Protein AF-A0A838S161-F1 (afdb_monomer)

pLDDT: mean 90.37, std 10.33, range [55.94, 98.12]

Mean predicted aligned error: 4.03 Å

Foldseek 3Di:
DVVQQVVLVVVLVVLLVQLCVLQVHDPVNLQPPALLPLSLLLSLLLSVVRGDDALQNSCVSRVNVHSVSNVVSNVVCVVHPSDDDGRPSNVVSSVVSVVPD

Nearest PDB structures (foldseek):
  1j1v-assembly1_A  TM=6.778E-01  e=1.532E-01  Escherichia coli
  8btg-assembly1_A  TM=6.742E-01  e=5.473E-01  Bacillus subtilis
  4ywt-assembly3_C  TM=1.849E-01  e=8.186E+00  Homo sapiens

Secondary structure (DSSP, 8-state):
-HHHHHHHHHHHHHHHHHHHHHHT--HHHHHHS-TT-HHHHHHHHHHHHHS---HHHHHHHTT-S-HHHHHHHHHHHHHS---S---HHHHHHHHHHHH--

Sequence (101 aa):
VAVRRAHGLEQAAQWLREGLAAAGLDEKELATTAGSDPRKIALARLLWQRTTVSQVWLAERLWMRSAANVSQQLRRVGARRIEGPMPIRLASFVERALASD

Solvent-accessible surface area (backbone atoms only — not comparable to full-atom values): 5648 Å² total; per-residue (Å²): 124,64,65,66,48,53,53,21,45,52,53,38,54,52,50,49,55,54,46,30,60,34,53,74,39,55,74,66,53,37,66,71,41,62,53,80,36,47,60,54,47,53,52,49,48,51,41,56,74,76,35,68,60,51,50,55,54,45,12,66,77,51,41,24,88,32,35,68,50,44,51,52,53,51,52,52,45,71,77,36,77,81,69,75,92,66,51,67,56,28,54,54,46,53,54,52,59,72,70,60,130

Structure (mmCIF, N/CA/C/O backbone):
data_AF-A0A838S161-F1
#
_entry.id   AF-A0A838S161-F1
#
loop_
_atom_site.group_PDB
_atom_site.id
_atom_site.type_symbol
_atom_site.label_atom_id
_atom_site.label_alt_id
_atom_site.label_comp_id
_atom_site.label_asym_id
_atom_site.label_entity_id
_atom_site.label_seq_id
_atom_site.pdbx_PDB_ins_code
_atom_site.Cartn_x
_atom_site.Cartn_y
_atom_site.Cartn_z
_atom_site.occupancy
_atom_site.B_iso_or_equiv
_a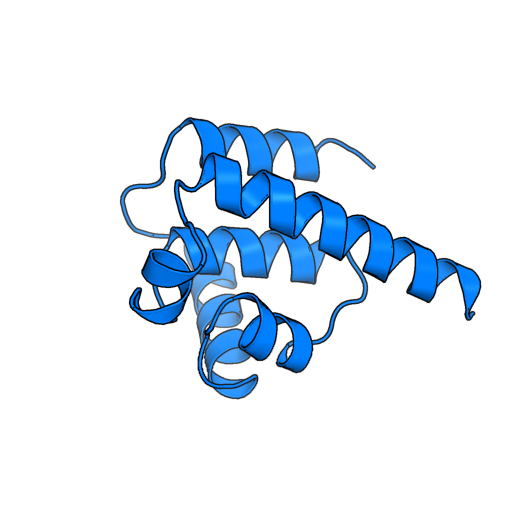tom_site.auth_seq_id
_atom_site.auth_comp_id
_atom_site.auth_asym_id
_atom_site.auth_atom_id
_atom_site.pdbx_PDB_model_num
ATOM 1 N N . VAL A 1 1 ? 22.366 -6.736 -7.925 1.00 61.31 1 VAL A N 1
ATOM 2 C CA . VAL A 1 1 ? 21.142 -6.311 -8.654 1.00 61.31 1 VAL A CA 1
ATOM 3 C C . VAL A 1 1 ? 19.915 -7.175 -8.310 1.00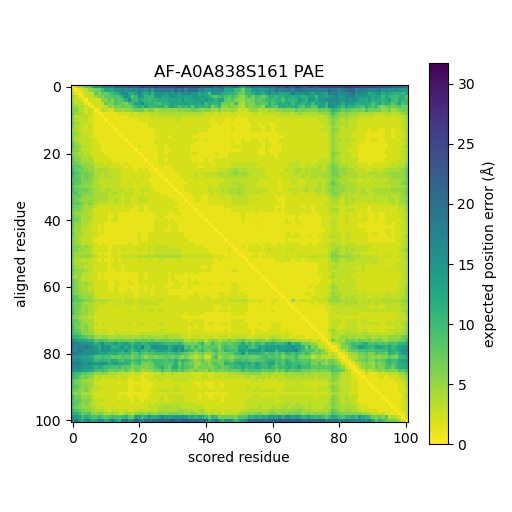 61.31 1 VAL A C 1
ATOM 5 O O . VAL A 1 1 ? 18.846 -6.605 -8.157 1.00 61.31 1 VAL A O 1
ATOM 8 N N . ALA A 1 2 ? 20.040 -8.491 -8.061 1.00 65.88 2 ALA A N 1
ATOM 9 C CA . ALA A 1 2 ? 18.919 -9.343 -7.607 1.00 65.88 2 ALA A CA 1
ATOM 10 C C . ALA A 1 2 ? 18.608 -9.264 -6.091 1.00 65.88 2 ALA A C 1
ATOM 12 O O . ALA A 1 2 ? 17.452 -9.109 -5.713 1.00 65.88 2 ALA A O 1
ATOM 13 N N . VAL A 1 3 ? 19.635 -9.278 -5.227 1.00 63.75 3 VAL A N 1
ATOM 14 C CA . VAL A 1 3 ? 19.480 -9.288 -3.751 1.00 63.75 3 VAL A CA 1
ATOM 15 C C . VAL A 1 3 ? 18.707 -8.071 -3.222 1.00 63.75 3 VAL A C 1
ATOM 17 O O . VAL A 1 3 ? 17.782 -8.225 -2.434 1.00 63.75 3 VAL A O 1
ATOM 20 N N . ARG A 1 4 ? 19.006 -6.860 -3.719 1.00 66.88 4 ARG A N 1
ATOM 21 C CA . ARG A 1 4 ? 18.280 -5.632 -3.330 1.00 66.88 4 ARG A CA 1
ATOM 22 C C . ARG A 1 4 ? 16.795 -5.674 -3.704 1.00 66.88 4 ARG A C 1
ATOM 24 O O . ARG A 1 4 ? 15.966 -5.131 -2.985 1.00 66.88 4 ARG A O 1
ATOM 31 N N . ARG A 1 5 ? 16.457 -6.316 -4.828 1.00 66.56 5 ARG A N 1
ATOM 32 C CA . ARG A 1 5 ? 15.069 -6.452 -5.285 1.00 66.56 5 ARG A CA 1
ATOM 33 C C . ARG A 1 5 ? 14.306 -7.471 -4.439 1.00 66.56 5 ARG A C 1
ATOM 35 O O . ARG A 1 5 ? 13.181 -7.187 -4.055 1.00 66.56 5 ARG A O 1
ATOM 42 N N . ALA A 1 6 ? 14.928 -8.607 -4.115 1.00 69.50 6 ALA A N 1
ATOM 43 C CA . ALA A 1 6 ? 14.351 -9.607 -3.213 1.00 69.50 6 ALA A CA 1
ATOM 44 C C . ALA A 1 6 ? 14.078 -9.012 -1.823 1.00 69.50 6 ALA A C 1
ATOM 46 O O . ALA A 1 6 ? 12.942 -9.051 -1.360 1.00 69.50 6 ALA A O 1
ATOM 47 N N . HIS A 1 7 ? 15.070 -8.330 -1.243 1.00 72.94 7 HIS A N 1
ATOM 48 C CA . HIS A 1 7 ? 14.920 -7.649 0.042 1.00 72.94 7 HIS A CA 1
ATOM 49 C C . HIS A 1 7 ? 13.804 -6.588 0.018 1.00 72.94 7 HIS A C 1
ATOM 51 O O . HIS A 1 7 ? 12.981 -6.516 0.926 1.00 72.94 7 HIS A O 1
ATOM 57 N N . GLY A 1 8 ? 13.699 -5.816 -1.071 1.00 85.94 8 GLY A N 1
ATOM 58 C CA . GLY A 1 8 ? 12.612 -4.850 -1.239 1.00 85.94 8 GLY A CA 1
ATOM 59 C C . GLY A 1 8 ? 11.221 -5.491 -1.346 1.00 85.94 8 GLY A C 1
ATOM 60 O O . GLY A 1 8 ? 10.251 -4.900 -0.882 1.00 85.94 8 GLY A O 1
ATOM 61 N N . LEU A 1 9 ? 11.101 -6.685 -1.936 1.00 90.75 9 LEU A N 1
ATOM 62 C CA . LEU A 1 9 ? 9.831 -7.417 -2.007 1.00 90.75 9 LEU A CA 1
ATOM 63 C C . LEU A 1 9 ? 9.448 -8.041 -0.659 1.00 90.75 9 LEU A C 1
ATOM 65 O O . LEU A 1 9 ? 8.274 -8.008 -0.297 1.00 90.75 9 LEU A O 1
ATOM 69 N N . GLU A 1 10 ? 10.417 -8.571 0.089 1.00 93.38 10 GLU A N 1
ATOM 70 C CA . GLU A 1 10 ? 10.204 -9.099 1.443 1.00 93.38 10 GLU A CA 1
ATOM 71 C C . GLU A 1 10 ? 9.728 -7.997 2.392 1.00 93.38 10 GLU A C 1
ATOM 73 O O . GLU A 1 10 ? 8.686 -8.144 3.037 1.00 93.38 10 GLU A O 1
ATOM 78 N N . GLN A 1 11 ? 10.415 -6.850 2.389 1.00 94.50 11 GLN A N 1
ATOM 79 C CA . GLN A 1 11 ? 10.011 -5.681 3.167 1.00 94.50 11 GLN A CA 1
ATOM 80 C C . GLN A 1 11 ? 8.603 -5.211 2.782 1.00 94.50 11 GLN A C 1
ATOM 82 O O . GLN A 1 11 ? 7.785 -4.908 3.655 1.00 94.50 11 GLN A O 1
ATOM 87 N N . ALA A 1 12 ? 8.290 -5.187 1.482 1.00 96.38 12 ALA A N 1
ATOM 88 C CA . ALA A 1 12 ? 6.966 -4.807 1.007 1.00 96.38 12 ALA A CA 1
ATOM 89 C C . ALA A 1 12 ? 5.873 -5.772 1.479 1.00 96.38 12 ALA A C 1
ATOM 91 O O . ALA A 1 12 ? 4.798 -5.331 1.878 1.00 96.38 12 ALA A O 1
ATOM 92 N N . ALA A 1 13 ? 6.137 -7.080 1.457 1.00 96.56 13 ALA A N 1
ATOM 93 C CA . ALA A 1 13 ? 5.198 -8.085 1.940 1.00 96.56 13 ALA A CA 1
ATOM 94 C C . ALA A 1 13 ? 4.974 -7.965 3.456 1.00 96.56 13 ALA A C 1
ATOM 96 O O . ALA A 1 13 ? 3.831 -8.036 3.916 1.00 96.56 13 ALA A O 1
ATOM 97 N N . GLN A 1 14 ? 6.040 -7.727 4.227 1.00 96.75 14 GLN A N 1
ATOM 98 C CA . GLN A 1 14 ? 5.945 -7.504 5.667 1.00 96.75 14 GLN A CA 1
ATOM 99 C C . GLN A 1 14 ? 5.114 -6.258 5.991 1.00 96.75 14 GLN A C 1
ATOM 101 O O . GLN A 1 14 ? 4.137 -6.347 6.738 1.00 96.75 14 GLN A O 1
ATOM 106 N N . TRP A 1 15 ? 5.460 -5.113 5.401 1.00 97.50 15 TRP A N 1
ATOM 107 C CA . TRP A 1 15 ? 4.740 -3.864 5.638 1.00 97.50 15 TRP A CA 1
ATOM 108 C C . TRP A 1 15 ? 3.306 -3.899 5.129 1.00 97.50 15 TRP A C 1
ATOM 110 O O . TRP A 1 15 ? 2.432 -3.308 5.757 1.00 97.50 15 TRP A O 1
ATOM 120 N N . LEU A 1 16 ? 3.028 -4.611 4.035 1.00 97.69 16 LEU A N 1
ATOM 121 C CA . LEU A 1 16 ? 1.656 -4.813 3.584 1.00 97.69 16 LEU A CA 1
ATOM 122 C C . LEU A 1 16 ? 0.837 -5.546 4.653 1.00 97.69 16 LEU A C 1
ATOM 124 O O . LEU A 1 16 ? -0.246 -5.086 5.001 1.00 97.69 16 LEU A O 1
ATOM 128 N N . ARG A 1 17 ? 1.352 -6.651 5.204 1.00 97.75 17 ARG A N 1
ATOM 129 C CA . ARG A 1 17 ? 0.652 -7.432 6.236 1.00 97.75 17 ARG A CA 1
ATOM 130 C C . ARG A 1 17 ? 0.387 -6.605 7.496 1.00 97.75 17 ARG A C 1
ATOM 132 O O . ARG A 1 17 ? -0.738 -6.575 7.987 1.00 97.75 17 ARG A O 1
ATOM 139 N N . GLU A 1 18 ? 1.408 -5.929 8.014 1.00 97.44 18 GLU A N 1
ATOM 140 C CA . GLU A 1 18 ? 1.286 -5.087 9.212 1.00 97.44 18 GLU A CA 1
ATOM 141 C C . GLU A 1 18 ? 0.368 -3.883 8.975 1.00 97.44 18 GLU A C 1
ATOM 143 O O . GLU A 1 18 ? -0.465 -3.548 9.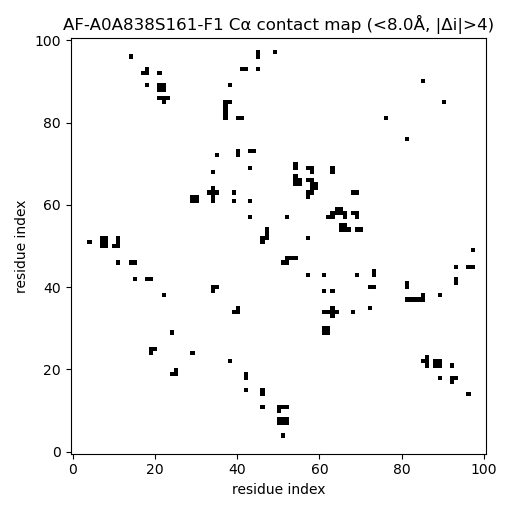818 1.00 97.44 18 GLU A O 1
ATOM 148 N N . GLY A 1 19 ? 0.474 -3.272 7.798 1.00 97.00 19 GLY A N 1
ATOM 149 C CA . GLY A 1 19 ? -0.335 -2.137 7.395 1.00 97.00 19 GLY A CA 1
ATOM 150 C C . GLY A 1 19 ? -1.812 -2.478 7.210 1.00 97.00 19 GLY A C 1
ATOM 151 O O . GLY A 1 19 ? -2.662 -1.711 7.655 1.00 97.00 19 GLY A O 1
ATOM 152 N N . LEU A 1 20 ? -2.139 -3.635 6.625 1.00 97.44 20 LEU A N 1
ATOM 153 C CA . LEU A 1 20 ? -3.521 -4.121 6.519 1.00 97.44 20 LEU A CA 1
ATOM 154 C C . LEU A 1 20 ? -4.133 -4.380 7.901 1.00 97.44 20 LEU A C 1
ATOM 156 O O . LEU A 1 20 ? -5.249 -3.937 8.172 1.00 97.44 20 LEU A O 1
ATOM 160 N N . ALA A 1 21 ? -3.371 -4.992 8.812 1.00 97.31 21 ALA A N 1
ATOM 161 C CA . ALA A 1 21 ? -3.807 -5.177 10.194 1.00 97.31 21 ALA A CA 1
ATOM 162 C C . ALA A 1 21 ? -4.040 -3.830 10.907 1.00 97.31 21 ALA A C 1
ATOM 164 O O . ALA A 1 21 ? -5.050 -3.645 11.585 1.00 97.31 21 ALA A O 1
ATOM 165 N N . ALA A 1 22 ? -3.146 -2.855 10.720 1.00 96.69 22 ALA A N 1
ATOM 166 C CA . ALA A 1 22 ? -3.292 -1.511 11.282 1.00 96.69 22 ALA A CA 1
ATOM 167 C C . ALA A 1 22 ? -4.459 -0.716 10.661 1.00 96.69 22 ALA A C 1
ATOM 169 O O . ALA A 1 22 ? -5.041 0.145 11.325 1.00 96.69 22 ALA A O 1
ATOM 170 N N . ALA A 1 23 ? -4.800 -1.011 9.405 1.00 95.31 23 ALA A N 1
ATOM 171 C CA . ALA A 1 23 ? -5.926 -0.440 8.673 1.00 95.31 23 ALA A CA 1
ATOM 172 C C . ALA A 1 23 ? -7.284 -1.060 9.043 1.00 95.31 23 ALA A C 1
ATOM 174 O O . ALA A 1 23 ? -8.311 -0.507 8.635 1.00 95.31 23 ALA A O 1
ATOM 175 N N . GLY A 1 24 ? -7.289 -2.181 9.777 1.00 95.62 24 GLY A N 1
ATOM 176 C CA . GLY A 1 24 ? -8.490 -2.988 9.986 1.00 95.62 24 GLY A CA 1
ATOM 177 C C . GLY A 1 24 ? -9.078 -3.421 8.645 1.00 95.62 24 GLY A C 1
ATOM 178 O O . GLY A 1 24 ? -10.214 -3.076 8.345 1.00 95.62 24 GLY A O 1
ATOM 179 N N . LEU A 1 25 ? -8.239 -4.010 7.790 1.00 95.75 25 LEU A N 1
ATOM 180 C CA . LEU A 1 25 ? -8.633 -4.566 6.501 1.00 95.75 25 LEU A CA 1
ATOM 181 C C . LEU A 1 25 ? -8.261 -6.045 6.479 1.00 95.75 25 LEU A C 1
ATOM 183 O O . LEU A 1 25 ? -7.096 -6.390 6.261 1.00 95.75 25 LEU A O 1
ATOM 187 N N . ASP A 1 26 ? -9.247 -6.906 6.699 1.00 94.50 26 ASP A N 1
ATOM 188 C CA . ASP A 1 26 ? -9.128 -8.323 6.365 1.00 94.50 26 ASP A CA 1
ATOM 189 C C . ASP A 1 26 ? -9.254 -8.557 4.845 1.00 94.50 26 ASP A C 1
ATOM 191 O O . ASP A 1 26 ? -9.435 -7.625 4.060 1.00 94.50 26 ASP A O 1
ATOM 195 N N . GLU A 1 27 ? -9.124 -9.806 4.394 1.00 92.19 27 GLU A N 1
ATOM 196 C CA . GLU A 1 27 ? -9.189 -10.137 2.965 1.00 92.19 27 GLU A CA 1
ATOM 197 C C . GLU A 1 27 ? -10.543 -9.782 2.328 1.00 92.19 27 GLU A C 1
ATOM 199 O O . GLU A 1 27 ? -10.591 -9.291 1.196 1.00 92.19 27 GLU A O 1
ATOM 204 N N . LYS A 1 28 ? -11.644 -9.975 3.062 1.00 94.56 28 LYS A N 1
ATOM 205 C CA . LYS A 1 28 ? -12.997 -9.688 2.581 1.00 94.56 28 LYS A CA 1
ATOM 206 C C . LYS A 1 28 ? -13.205 -8.185 2.460 1.00 94.56 28 LYS A C 1
ATOM 208 O O . LYS A 1 28 ? -13.632 -7.711 1.408 1.00 94.56 28 LYS A O 1
ATOM 213 N N . GLU A 1 29 ? -12.868 -7.434 3.502 1.00 94.81 29 GLU A N 1
ATOM 214 C CA . GLU A 1 29 ? -12.934 -5.977 3.515 1.00 94.81 29 GLU A CA 1
ATOM 215 C C . GLU A 1 29 ? -12.030 -5.391 2.438 1.00 94.81 29 GLU A C 1
ATOM 217 O O . GLU A 1 29 ? -12.431 -4.471 1.727 1.00 94.81 29 GLU A O 1
ATOM 222 N N . LEU A 1 30 ? -10.826 -5.937 2.268 1.00 93.94 30 LEU A N 1
ATOM 223 C CA . LEU A 1 30 ? -9.895 -5.518 1.234 1.00 93.94 30 LEU A CA 1
ATOM 224 C C . LEU A 1 30 ? -10.487 -5.724 -0.164 1.00 93.94 30 LEU A C 1
ATOM 226 O O . LEU A 1 30 ? -10.387 -4.815 -0.986 1.00 93.94 30 LEU A O 1
ATOM 230 N N . ALA A 1 31 ? -11.141 -6.854 -0.432 1.00 93.81 31 ALA A N 1
ATOM 231 C CA . ALA A 1 31 ? -11.761 -7.126 -1.727 1.00 93.81 31 ALA A CA 1
ATOM 232 C C . ALA A 1 31 ? -12.990 -6.240 -2.008 1.00 93.81 31 ALA A C 1
ATOM 234 O O . ALA A 1 31 ? -13.193 -5.820 -3.148 1.00 93.81 31 ALA A O 1
ATOM 235 N N . THR A 1 32 ? -13.798 -5.917 -0.991 1.00 95.31 32 THR A N 1
ATOM 236 C CA . THR A 1 32 ? -15.036 -5.131 -1.168 1.00 95.31 32 THR A CA 1
ATOM 237 C C . THR A 1 32 ? -14.839 -3.621 -1.046 1.00 95.31 32 THR A C 1
ATOM 239 O O . THR A 1 32 ? -15.664 -2.844 -1.524 1.00 95.31 32 THR A O 1
ATOM 242 N N . THR A 1 33 ? -13.760 -3.179 -0.401 1.00 94.31 33 THR A N 1
ATOM 243 C CA . THR A 1 33 ? -13.453 -1.758 -0.216 1.00 94.31 33 THR A CA 1
ATOM 244 C C . THR A 1 33 ? -12.976 -1.137 -1.528 1.00 94.31 33 THR A C 1
ATOM 246 O O . THR A 1 33 ? -12.134 -1.696 -2.236 1.00 94.31 33 THR A O 1
ATOM 249 N N . ALA A 1 34 ? -13.463 0.067 -1.837 1.00 95.06 34 ALA A N 1
ATOM 250 C CA . ALA A 1 34 ? -13.099 0.778 -3.057 1.00 95.06 34 ALA A CA 1
ATOM 251 C C . ALA A 1 34 ? -11.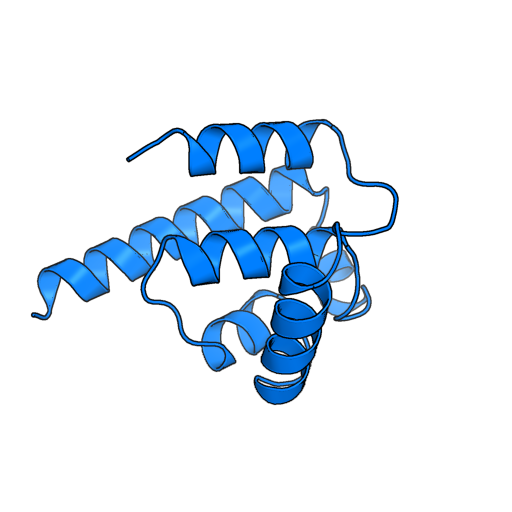575 0.920 -3.210 1.00 95.06 34 ALA A C 1
ATOM 253 O O . ALA A 1 34 ? -10.857 1.216 -2.258 1.00 95.06 34 ALA A O 1
ATOM 254 N N . GLY A 1 35 ? -11.066 0.775 -4.436 1.00 93.38 35 GLY A N 1
ATOM 255 C CA . GLY A 1 35 ? -9.638 0.955 -4.732 1.00 93.38 35 GLY A CA 1
ATOM 256 C C . GLY A 1 35 ? -9.111 2.377 -4.486 1.00 93.38 35 GLY A C 1
ATOM 257 O O . GLY A 1 35 ? -7.907 2.591 -4.548 1.00 93.38 35 GLY A O 1
ATOM 258 N N . SER A 1 36 ? -9.994 3.346 -4.235 1.00 93.06 36 SER A N 1
ATOM 259 C CA . SER A 1 36 ? -9.669 4.719 -3.834 1.00 93.06 36 SER A CA 1
ATOM 260 C C . SER A 1 36 ? -9.805 4.958 -2.326 1.00 93.06 36 SER A C 1
ATOM 262 O O . SER A 1 36 ? -9.782 6.107 -1.897 1.00 93.06 36 SER A O 1
ATOM 264 N N . ASP A 1 37 ? -10.005 3.912 -1.523 1.00 94.75 37 ASP A N 1
ATOM 265 C CA . ASP A 1 37 ? -10.095 4.051 -0.070 1.00 94.75 37 ASP A CA 1
ATOM 266 C C . ASP A 1 37 ? -8.785 4.638 0.496 1.00 94.75 37 ASP A C 1
ATOM 268 O O . ASP A 1 37 ? -7.695 4.164 0.141 1.00 94.75 37 ASP A O 1
ATOM 272 N N . PRO A 1 38 ? -8.864 5.654 1.376 1.00 94.50 38 PRO A N 1
ATOM 273 C CA . PRO A 1 38 ? -7.696 6.334 1.933 1.00 94.50 38 PRO A CA 1
ATOM 274 C C . PRO A 1 38 ? -6.675 5.392 2.576 1.00 94.50 38 PRO A C 1
ATOM 276 O O . PRO A 1 38 ? -5.470 5.615 2.444 1.00 94.50 38 PRO A O 1
ATOM 279 N N . ARG A 1 39 ? -7.129 4.305 3.215 1.00 96.38 39 ARG A N 1
ATOM 280 C CA . ARG A 1 39 ? -6.258 3.311 3.856 1.00 96.38 39 ARG A CA 1
ATOM 281 C C . ARG A 1 39 ? -5.423 2.572 2.817 1.00 96.38 39 ARG A C 1
ATOM 283 O O . ARG A 1 39 ? -4.211 2.447 2.975 1.00 96.38 39 ARG A O 1
ATOM 290 N N . LYS A 1 40 ? -6.046 2.149 1.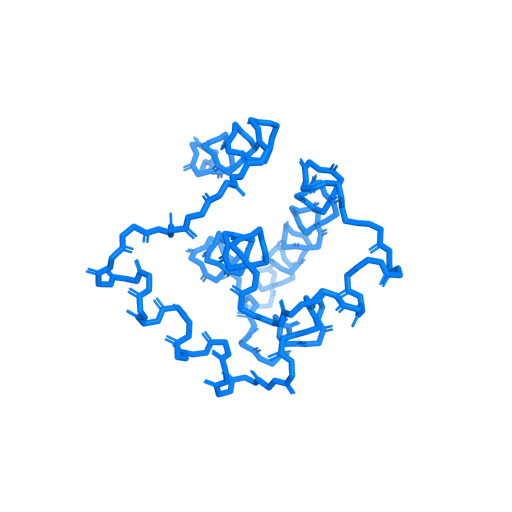712 1.00 96.94 40 LYS A N 1
ATOM 291 C CA . LYS A 1 40 ? -5.340 1.508 0.591 1.00 96.94 40 LYS A CA 1
ATOM 292 C C . LYS A 1 40 ? -4.354 2.463 -0.064 1.00 96.94 40 LYS A C 1
ATOM 294 O O . LYS A 1 40 ? -3.234 2.065 -0.366 1.00 96.94 40 LYS A O 1
ATOM 299 N N . ILE A 1 41 ? -4.742 3.724 -0.257 1.00 96.25 41 ILE A N 1
ATOM 300 C CA . ILE A 1 41 ? -3.862 4.725 -0.868 1.00 96.25 41 ILE A CA 1
ATOM 301 C C . ILE A 1 41 ? -2.650 5.015 0.032 1.00 96.25 41 ILE A C 1
ATOM 303 O O . ILE A 1 41 ? -1.534 5.129 -0.479 1.00 96.25 41 ILE A O 1
ATOM 307 N N . ALA A 1 42 ? -2.833 5.078 1.354 1.00 95.62 42 ALA A N 1
ATOM 308 C CA . ALA A 1 42 ? -1.736 5.251 2.307 1.00 95.62 42 ALA A CA 1
ATOM 309 C C . ALA A 1 42 ? -0.721 4.101 2.229 1.00 95.62 42 ALA A C 1
ATOM 311 O O . ALA A 1 42 ? 0.479 4.352 2.099 1.00 95.62 42 ALA A O 1
ATOM 312 N N . LEU A 1 43 ? -1.203 2.854 2.213 1.00 96.81 43 LEU A N 1
ATOM 313 C CA . LEU A 1 43 ? -0.352 1.672 2.046 1.00 96.81 43 LEU A CA 1
ATOM 314 C C . LEU A 1 43 ? 0.334 1.656 0.677 1.00 96.81 43 LEU A C 1
ATOM 316 O O . LEU A 1 43 ? 1.542 1.449 0.597 1.00 96.81 43 LEU A O 1
ATOM 320 N N . ALA A 1 44 ? -0.402 1.944 -0.399 1.00 97.00 44 ALA A N 1
ATOM 321 C CA . ALA A 1 44 ? 0.156 1.992 -1.746 1.00 97.00 44 ALA A CA 1
ATOM 322 C C . ALA A 1 44 ? 1.278 3.029 -1.861 1.00 97.00 44 ALA A C 1
ATOM 324 O O . ALA A 1 44 ? 2.314 2.748 -2.462 1.00 97.00 44 ALA A O 1
ATOM 325 N N . ARG A 1 45 ? 1.099 4.212 -1.261 1.00 95.25 45 ARG A N 1
ATOM 326 C CA . ARG A 1 45 ? 2.110 5.272 -1.248 1.00 95.25 45 ARG A CA 1
ATOM 327 C C . ARG A 1 45 ? 3.358 4.849 -0.484 1.00 95.25 45 ARG A C 1
ATOM 329 O O . ARG A 1 45 ? 4.448 4.995 -1.027 1.00 95.25 45 ARG A O 1
ATOM 336 N N . LEU A 1 46 ? 3.204 4.320 0.731 1.00 94.81 46 LEU A N 1
ATOM 337 C CA . LEU A 1 46 ? 4.328 3.840 1.540 1.00 94.81 46 LEU A CA 1
ATOM 338 C C . LEU A 1 46 ? 5.149 2.802 0.765 1.00 94.81 46 LEU A C 1
ATOM 340 O O . LEU A 1 46 ? 6.351 2.974 0.571 1.00 94.81 46 LEU A O 1
ATOM 344 N N . LEU A 1 47 ? 4.481 1.757 0.273 1.00 96.56 47 LEU A N 1
ATOM 345 C CA . LEU A 1 47 ? 5.127 0.645 -0.418 1.00 96.56 47 LEU A CA 1
ATOM 346 C C . LEU A 1 47 ? 5.796 1.104 -1.717 1.00 96.56 47 LEU A C 1
ATOM 348 O O . LEU A 1 47 ? 6.922 0.704 -1.995 1.00 96.56 47 LEU A O 1
ATOM 352 N N . TRP A 1 48 ? 5.150 1.984 -2.484 1.00 95.19 48 TRP A N 1
ATOM 353 C CA . TRP A 1 48 ? 5.728 2.536 -3.710 1.00 95.19 48 TRP A CA 1
ATOM 354 C C . TRP A 1 48 ? 6.964 3.408 -3.455 1.00 95.19 48 TRP A C 1
ATOM 356 O O . TRP A 1 48 ? 7.906 3.376 -4.238 1.00 95.19 48 TRP A O 1
ATOM 366 N N . GLN A 1 49 ? 6.972 4.196 -2.376 1.00 91.69 49 GLN A N 1
ATOM 367 C CA . GLN A 1 49 ? 8.070 5.124 -2.083 1.00 91.69 49 GLN A CA 1
ATOM 368 C C . GLN A 1 49 ? 9.280 4.449 -1.439 1.00 91.69 49 GLN A C 1
ATOM 370 O O . GLN A 1 49 ? 10.396 4.940 -1.589 1.00 91.69 49 GLN A O 1
ATOM 375 N N . ARG A 1 50 ? 9.059 3.368 -0.689 1.00 92.75 50 ARG A N 1
ATOM 376 C CA . ARG A 1 50 ? 10.083 2.772 0.177 1.00 92.75 50 ARG A CA 1
ATOM 377 C C . ARG A 1 50 ? 10.509 1.366 -0.233 1.00 92.75 50 ARG A C 1
ATOM 379 O O . ARG A 1 50 ? 11.368 0.781 0.413 1.00 92.75 50 ARG A O 1
ATOM 386 N N . THR A 1 51 ? 9.935 0.808 -1.297 1.00 93.56 51 THR A N 1
ATOM 387 C CA . THR A 1 51 ? 10.272 -0.543 -1.768 1.00 93.56 51 THR A CA 1
ATOM 388 C C . THR A 1 51 ? 10.413 -0.596 -3.292 1.00 93.56 51 THR A C 1
ATOM 390 O O . THR A 1 51 ? 10.347 0.424 -3.972 1.00 93.56 51 THR A O 1
ATOM 393 N N . THR A 1 52 ? 10.631 -1.795 -3.846 1.00 93.81 52 THR A N 1
ATOM 394 C CA . THR A 1 52 ? 10.824 -2.011 -5.295 1.00 93.81 52 THR A CA 1
ATOM 395 C C . THR A 1 52 ? 9.613 -2.646 -5.991 1.00 93.81 52 THR A C 1
ATOM 397 O O . THR A 1 52 ? 9.726 -3.133 -7.121 1.00 93.81 52 THR A O 1
ATOM 400 N N . VAL A 1 53 ? 8.448 -2.672 -5.330 1.00 95.69 53 VAL A N 1
ATOM 401 C CA . VAL A 1 53 ? 7.207 -3.217 -5.907 1.00 95.69 53 VAL A CA 1
ATOM 402 C C . VAL A 1 53 ? 6.741 -2.410 -7.113 1.00 95.69 53 VAL A C 1
ATOM 404 O O . VAL A 1 53 ? 6.977 -1.211 -7.206 1.00 95.69 53 VAL A O 1
ATOM 407 N N . SER A 1 54 ? 6.035 -3.058 -8.040 1.00 96.56 54 SER A N 1
ATOM 408 C CA . SER A 1 54 ? 5.410 -2.391 -9.185 1.00 96.56 54 SER A CA 1
ATOM 409 C C . SER A 1 54 ? 3.989 -1.913 -8.856 1.00 96.56 54 SER A C 1
ATOM 411 O O . SER A 1 54 ? 3.344 -2.396 -7.928 1.00 96.56 54 SER A O 1
ATOM 413 N N . GLN A 1 55 ? 3.437 -1.011 -9.671 1.00 97.31 55 GLN A N 1
ATOM 414 C CA . GLN A 1 55 ? 2.023 -0.621 -9.552 1.00 97.31 55 GLN A CA 1
ATOM 415 C C . GLN A 1 55 ? 1.057 -1.768 -9.887 1.00 97.31 55 GLN A C 1
ATOM 417 O O . GLN A 1 55 ? -0.066 -1.772 -9.392 1.00 97.31 55 GLN A O 1
ATOM 422 N N . VAL A 1 56 ? 1.493 -2.749 -10.689 1.00 98.12 56 VAL A N 1
ATOM 423 C CA . VAL A 1 56 ? 0.746 -3.998 -10.921 1.00 98.12 56 VAL A CA 1
ATOM 424 C C . VAL A 1 56 ? 0.660 -4.797 -9.624 1.00 98.12 56 VAL A C 1
ATOM 426 O O . VAL A 1 56 ? -0.438 -5.143 -9.203 1.00 98.12 56 VAL A O 1
ATOM 429 N N . TRP A 1 57 ? 1.790 -4.972 -8.930 1.00 97.94 57 TRP A N 1
ATOM 430 C CA . TRP A 1 57 ? 1.830 -5.643 -7.629 1.00 97.94 57 TRP A CA 1
ATOM 431 C C . TRP A 1 57 ? 0.908 -4.951 -6.619 1.00 97.94 57 TRP A C 1
ATOM 433 O O . TRP A 1 57 ? 0.145 -5.608 -5.922 1.00 97.94 57 TRP A O 1
ATOM 443 N N . LEU A 1 58 ? 0.908 -3.615 -6.576 1.00 98.06 58 LEU A N 1
ATOM 444 C CA . LEU A 1 58 ? 0.005 -2.857 -5.703 1.00 98.06 58 LEU A CA 1
ATOM 445 C C . LEU A 1 58 ? -1.465 -3.049 -6.089 1.00 98.06 58 LEU A C 1
ATOM 447 O O . LEU A 1 58 ? -2.311 -3.210 -5.214 1.00 98.06 58 LEU A O 1
ATOM 451 N N . ALA A 1 59 ? -1.778 -3.060 -7.387 1.00 98.00 59 ALA A N 1
ATOM 452 C CA . ALA A 1 59 ? -3.140 -3.260 -7.865 1.00 98.00 59 ALA A CA 1
ATOM 453 C C . ALA A 1 59 ? -3.700 -4.628 -7.466 1.00 98.00 59 ALA A C 1
ATOM 455 O O . ALA A 1 59 ? -4.845 -4.697 -7.019 1.00 98.00 59 ALA A O 1
ATOM 456 N N . GLU A 1 60 ? -2.886 -5.674 -7.588 1.00 97.56 60 GLU A N 1
ATOM 457 C CA . GLU A 1 60 ? -3.226 -7.040 -7.188 1.00 97.56 60 GLU A CA 1
ATOM 458 C C . GLU A 1 60 ? -3.354 -7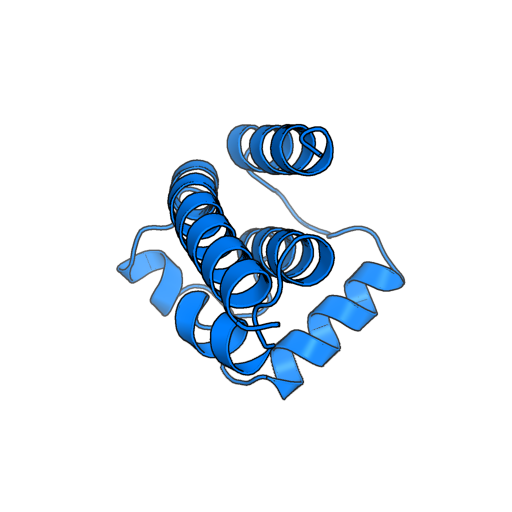.151 -5.667 1.00 97.56 60 GLU A C 1
ATOM 460 O O . GLU A 1 60 ? -4.380 -7.585 -5.153 1.00 97.56 60 GLU A O 1
ATOM 465 N N . ARG A 1 61 ? -2.333 -6.708 -4.927 1.00 97.75 61 ARG A N 1
ATOM 466 C CA . ARG A 1 61 ? -2.249 -6.925 -3.479 1.00 97.75 61 ARG A CA 1
ATOM 467 C C . ARG A 1 61 ? -3.179 -6.048 -2.653 1.00 97.75 61 ARG A C 1
ATOM 469 O O . ARG A 1 61 ? -3.528 -6.442 -1.548 1.00 97.75 61 ARG A O 1
ATOM 476 N N . LEU A 1 62 ? -3.580 -4.881 -3.158 1.00 97.69 62 LEU A N 1
ATOM 477 C CA . LEU A 1 62 ? -4.508 -3.969 -2.478 1.00 97.69 62 LEU A CA 1
ATOM 478 C C . LEU A 1 62 ? -5.900 -3.937 -3.123 1.00 97.69 62 LEU A C 1
ATOM 480 O O . LEU A 1 62 ? -6.736 -3.117 -2.733 1.00 97.69 62 LEU A O 1
ATOM 484 N N . TRP A 1 63 ? -6.170 -4.792 -4.115 1.00 97.50 63 TRP A N 1
ATOM 485 C CA . TRP A 1 63 ? -7.440 -4.796 -4.847 1.00 97.50 63 TRP A CA 1
ATOM 486 C C . TRP A 1 63 ? -7.786 -3.407 -5.415 1.00 97.50 63 TRP A C 1
ATOM 488 O O . TRP A 1 63 ? -8.895 -2.893 -5.265 1.00 97.50 63 TRP A O 1
ATOM 498 N N . MET A 1 64 ? -6.809 -2.750 -6.051 1.00 97.19 64 MET A N 1
ATOM 499 C CA . MET A 1 64 ? -6.961 -1.397 -6.616 1.00 97.19 64 MET A CA 1
ATOM 500 C C . MET A 1 64 ? -7.296 -1.407 -8.114 1.00 97.19 64 MET A C 1
ATOM 502 O O . MET A 1 64 ? -7.057 -0.414 -8.805 1.00 97.19 64 MET A O 1
ATOM 506 N N . ARG A 1 65 ? -7.885 -2.500 -8.615 1.00 95.56 65 ARG A N 1
ATOM 507 C CA . ARG A 1 65 ? -8.389 -2.710 -9.989 1.00 95.56 65 ARG A CA 1
ATOM 508 C C . ARG A 1 65 ? -7.335 -2.747 -11.099 1.00 95.56 65 ARG A C 1
ATOM 510 O O . ARG A 1 65 ? -7.409 -3.614 -11.957 1.00 95.56 65 ARG A O 1
ATOM 517 N N . SER A 1 66 ? -6.411 -1.790 -11.158 1.00 97.44 66 SER A N 1
ATOM 518 C CA . SER A 1 66 ? -5.375 -1.732 -12.196 1.00 97.44 66 SER A CA 1
ATOM 519 C C . SER A 1 66 ? -4.190 -0.867 -11.782 1.00 97.44 66 SER A C 1
ATOM 521 O O . SER A 1 66 ? -4.333 0.065 -10.987 1.00 97.44 66 SER A O 1
ATOM 523 N N . ALA A 1 67 ? -3.034 -1.110 -12.403 1.00 97.69 67 ALA A N 1
ATOM 524 C CA . ALA A 1 67 ? -1.861 -0.250 -12.255 1.00 97.69 67 ALA A CA 1
ATOM 525 C C . ALA A 1 67 ? -2.153 1.207 -12.664 1.00 97.69 67 ALA A C 1
ATOM 527 O O . ALA A 1 67 ? -1.667 2.135 -12.026 1.00 97.69 67 ALA A O 1
ATOM 528 N N . ALA A 1 68 ? -3.007 1.429 -13.672 1.00 97.81 68 ALA A N 1
ATOM 529 C CA . ALA A 1 68 ? -3.413 2.771 -14.090 1.00 97.81 68 ALA A CA 1
ATOM 530 C C . ALA A 1 68 ? -4.197 3.516 -12.995 1.00 97.81 68 ALA A C 1
ATOM 532 O O . ALA A 1 68 ? -3.962 4.706 -12.779 1.00 97.81 68 ALA A O 1
ATOM 533 N N . ASN A 1 69 ? -5.090 2.826 -12.273 1.00 96.69 69 ASN A N 1
ATOM 534 C CA . ASN A 1 69 ? -5.774 3.418 -11.122 1.00 96.69 69 ASN A CA 1
ATOM 535 C C . ASN A 1 69 ? -4.777 3.749 -10.003 1.00 96.69 69 ASN A C 1
ATOM 537 O O . ASN A 1 69 ? -4.794 4.869 -9.500 1.00 96.69 69 ASN A O 1
ATOM 541 N N . VAL A 1 70 ? -3.863 2.829 -9.667 1.00 97.44 70 VAL A N 1
ATOM 542 C CA . VAL A 1 70 ? -2.796 3.083 -8.680 1.00 97.44 70 VAL A CA 1
ATOM 543 C C . VAL A 1 70 ? -1.992 4.332 -9.060 1.00 97.44 70 VAL A C 1
ATOM 545 O O . VAL A 1 70 ? -1.853 5.239 -8.242 1.00 97.44 70 VAL A O 1
ATOM 548 N N . SER A 1 71 ? -1.543 4.434 -10.315 1.00 96.69 71 SER A N 1
ATOM 549 C CA . SER A 1 71 ? -0.819 5.598 -10.843 1.00 96.69 71 SER A CA 1
ATOM 550 C C . SER A 1 71 ? -1.572 6.909 -10.613 1.00 96.69 71 SER A C 1
ATOM 552 O O . SER A 1 71 ? -1.007 7.887 -10.118 1.00 96.69 71 SER A O 1
ATOM 554 N N . GLN A 1 72 ? -2.869 6.928 -10.937 1.00 95.75 72 GLN A N 1
ATOM 555 C CA . GLN A 1 72 ? -3.716 8.105 -10.763 1.00 95.75 72 GLN A CA 1
ATOM 556 C C . GLN A 1 72 ? -3.867 8.492 -9.289 1.00 95.75 72 GLN A C 1
ATOM 558 O O . GLN A 1 72 ? -3.715 9.670 -8.964 1.00 95.75 72 GLN A O 1
ATOM 563 N N . GLN A 1 73 ? -4.124 7.530 -8.394 1.00 95.56 73 GLN A N 1
ATOM 564 C CA . GLN A 1 73 ? -4.254 7.813 -6.958 1.00 95.56 73 GLN A CA 1
ATOM 565 C C . GLN A 1 73 ? -2.944 8.349 -6.368 1.00 95.56 73 GLN A C 1
ATOM 567 O O . GLN A 1 73 ? -2.953 9.359 -5.665 1.00 95.56 73 GLN A O 1
ATOM 572 N N . LEU A 1 74 ? -1.805 7.738 -6.713 1.00 94.19 74 LEU A N 1
ATOM 573 C CA . LEU A 1 74 ? -0.492 8.186 -6.244 1.00 94.19 74 LEU A CA 1
ATOM 574 C C . LEU A 1 74 ? -0.158 9.602 -6.731 1.00 94.19 74 LEU A C 1
ATOM 576 O O . LEU A 1 74 ? 0.345 10.409 -5.953 1.00 94.19 74 LEU A O 1
ATOM 580 N N . ARG A 1 75 ? -0.490 9.947 -7.983 1.00 92.31 75 ARG A N 1
ATOM 581 C CA . ARG A 1 75 ? -0.326 11.317 -8.501 1.00 92.31 75 ARG A CA 1
ATOM 582 C C . ARG A 1 75 ? -1.201 12.327 -7.756 1.00 92.31 75 ARG A C 1
ATOM 584 O O . ARG A 1 75 ? -0.718 13.400 -7.405 1.00 92.31 75 ARG A O 1
ATOM 591 N N . ARG A 1 76 ? -2.466 11.985 -7.477 1.00 88.75 76 ARG A N 1
ATOM 592 C CA . ARG A 1 76 ? -3.399 12.859 -6.739 1.00 88.75 76 ARG A CA 1
ATOM 593 C C . ARG A 1 76 ? -2.916 13.145 -5.318 1.00 88.75 76 ARG A C 1
ATOM 595 O O . ARG A 1 76 ? -2.972 14.289 -4.887 1.00 88.75 76 ARG A O 1
ATOM 602 N N . VAL A 1 77 ? -2.385 12.134 -4.632 1.00 85.38 77 VAL A N 1
ATOM 603 C CA . VAL A 1 77 ? -1.826 12.258 -3.274 1.00 85.38 77 VAL A CA 1
ATOM 604 C C . VAL A 1 77 ? -0.410 12.857 -3.248 1.00 85.38 77 VAL A C 1
ATOM 606 O O . VAL A 1 77 ? 0.040 13.383 -2.235 1.00 85.38 77 VAL A O 1
ATOM 609 N N . GLY A 1 78 ? 0.331 12.821 -4.352 1.00 71.94 78 GLY A N 1
ATOM 610 C CA . GLY A 1 78 ? 1.533 13.648 -4.485 1.00 71.94 78 GLY A CA 1
ATOM 611 C C . GLY A 1 78 ? 1.190 15.142 -4.467 1.00 71.94 78 GLY A C 1
ATOM 612 O O . GLY A 1 78 ? 1.900 15.932 -3.855 1.00 71.94 78 GLY A O 1
ATOM 613 N N . ALA A 1 79 ? 0.067 15.513 -5.091 1.00 60.31 79 ALA A N 1
ATOM 614 C CA . ALA A 1 79 ? -0.414 16.891 -5.168 1.00 60.31 79 ALA A CA 1
ATOM 615 C C . ALA A 1 79 ? -1.242 17.343 -3.947 1.00 60.31 79 ALA A C 1
ATOM 617 O O . ALA A 1 79 ? -1.487 18.538 -3.792 1.00 60.31 79 ALA A O 1
ATOM 618 N N . ARG A 1 80 ? -1.723 16.413 -3.110 1.00 68.44 80 ARG A N 1
ATOM 619 C CA . ARG A 1 80 ? -2.653 16.678 -1.996 1.00 68.44 80 ARG A CA 1
ATOM 620 C C . ARG A 1 80 ? -2.414 15.729 -0.825 1.00 68.44 80 ARG A C 1
ATOM 622 O O . ARG A 1 80 ? -1.937 14.618 -1.004 1.00 68.44 80 ARG A O 1
ATOM 629 N N . ARG A 1 81 ? -2.804 16.112 0.390 1.00 75.00 81 ARG A N 1
ATOM 630 C CA . ARG A 1 81 ? -2.823 15.162 1.516 1.00 75.00 81 ARG A CA 1
ATOM 631 C C . ARG A 1 81 ? -3.812 14.023 1.215 1.00 75.00 81 ARG A C 1
ATOM 633 O O . ARG A 1 81 ? -4.771 14.221 0.479 1.00 75.00 81 ARG A O 1
ATOM 640 N N . ILE A 1 82 ? -3.579 12.832 1.773 1.00 79.75 82 ILE A N 1
ATOM 641 C CA . ILE A 1 82 ? -4.592 11.766 1.756 1.00 79.75 82 ILE A CA 1
ATOM 642 C C . ILE A 1 82 ? -5.802 12.284 2.540 1.00 79.75 82 ILE A C 1
ATOM 644 O O . ILE A 1 82 ? -5.687 12.557 3.734 1.00 79.75 82 ILE A O 1
ATOM 648 N N . GLU A 1 83 ? -6.920 12.476 1.849 1.00 72.50 83 GLU A N 1
ATOM 649 C CA . GLU A 1 83 ? -8.174 12.959 2.426 1.00 72.50 83 GLU A CA 1
ATOM 650 C C . GLU A 1 83 ? -9.000 11.775 2.949 1.00 72.50 83 GLU A C 1
ATOM 652 O O . GLU A 1 83 ? -9.086 10.738 2.294 1.00 72.50 83 GLU A O 1
ATOM 657 N N . GLY A 1 84 ? -9.617 11.936 4.123 1.00 74.44 84 GLY A N 1
ATOM 658 C CA . GLY A 1 84 ? -10.517 10.950 4.730 1.00 74.44 84 GLY A CA 1
ATOM 659 C C . GLY A 1 84 ? -10.033 10.391 6.076 1.00 74.44 84 GLY A C 1
ATOM 660 O O . GLY A 1 84 ? -8.863 10.543 6.437 1.00 74.44 84 GLY A O 1
ATOM 661 N N . PRO A 1 85 ? -10.937 9.767 6.853 1.00 76.81 85 PRO A N 1
ATOM 662 C CA . PRO A 1 85 ? -10.595 9.202 8.150 1.00 76.81 85 PRO A CA 1
ATOM 663 C C . PRO A 1 85 ? -9.660 8.003 7.972 1.00 76.81 85 PRO A C 1
ATOM 665 O O . PRO A 1 85 ? -9.978 7.042 7.272 1.00 76.81 85 PRO A O 1
ATOM 668 N N . MET A 1 86 ? -8.505 8.052 8.633 1.00 83.31 86 MET A N 1
ATOM 669 C CA . MET A 1 86 ? -7.600 6.912 8.754 1.00 83.31 86 MET A CA 1
ATOM 670 C C . MET A 1 86 ? -7.542 6.468 10.216 1.00 83.31 86 MET A C 1
ATOM 672 O O . MET A 1 86 ? -7.453 7.326 11.099 1.00 83.31 86 MET A O 1
ATOM 676 N N . PRO A 1 87 ? -7.551 5.153 10.501 1.00 92.75 87 PRO A N 1
ATOM 677 C CA . PRO A 1 87 ? -7.311 4.664 11.851 1.00 92.75 87 PRO A CA 1
ATOM 678 C C . PRO A 1 87 ? -5.979 5.196 12.390 1.00 92.75 87 PRO A C 1
ATOM 680 O O . PRO A 1 87 ? -4.965 5.141 11.694 1.00 92.75 87 PRO A O 1
ATOM 683 N N . ILE A 1 88 ? -5.954 5.649 13.649 1.00 92.38 88 ILE A N 1
ATOM 684 C CA . ILE A 1 88 ? -4.726 6.140 14.306 1.00 92.38 88 ILE A CA 1
ATOM 685 C C . ILE A 1 88 ? -3.608 5.095 14.213 1.00 92.38 88 ILE A C 1
ATOM 687 O O . ILE A 1 88 ? -2.466 5.432 13.922 1.00 92.38 88 ILE A O 1
ATOM 691 N N . ARG A 1 89 ? -3.947 3.807 14.369 1.00 95.50 89 ARG A N 1
ATOM 692 C CA . ARG A 1 89 ? -2.985 2.703 14.240 1.00 95.50 89 ARG A CA 1
ATOM 693 C C . ARG A 1 89 ? -2.308 2.670 12.870 1.00 95.50 89 ARG A C 1
ATOM 695 O O . ARG A 1 89 ? -1.101 2.447 12.814 1.00 95.50 89 ARG A O 1
ATOM 702 N N . LEU A 1 90 ? -3.058 2.913 11.794 1.00 94.94 90 LEU A N 1
ATOM 703 C CA . LEU A 1 90 ? -2.517 2.984 10.439 1.00 94.94 90 LEU A CA 1
ATOM 704 C C . LEU A 1 90 ? -1.633 4.219 10.258 1.00 94.94 90 LEU A C 1
ATOM 706 O O . LEU A 1 90 ? -0.537 4.094 9.721 1.00 94.94 90 LEU A O 1
ATOM 710 N N . ALA A 1 91 ? -2.076 5.386 10.732 1.00 92.12 91 ALA A N 1
ATOM 711 C CA . ALA A 1 91 ? -1.278 6.609 10.663 1.00 92.12 91 ALA A CA 1
ATOM 712 C C . ALA A 1 91 ? 0.075 6.428 11.373 1.00 92.12 91 ALA A C 1
ATOM 714 O O . ALA A 1 91 ? 1.122 6.617 10.758 1.00 92.12 91 ALA A O 1
ATOM 715 N N . SER A 1 92 ? 0.061 5.930 12.613 1.00 92.94 92 SER A N 1
ATOM 716 C CA . SER A 1 92 ? 1.285 5.658 13.371 1.00 92.94 92 SER A CA 1
ATOM 717 C C . SER A 1 92 ? 2.149 4.563 12.740 1.00 92.94 92 SER A C 1
ATOM 719 O O . SER A 1 92 ? 3.370 4.612 12.847 1.00 92.94 92 SER A O 1
ATOM 721 N N . PHE A 1 93 ? 1.549 3.553 12.101 1.00 95.19 93 PHE A N 1
ATOM 722 C CA . PHE A 1 93 ? 2.305 2.552 11.346 1.00 95.19 93 PHE A CA 1
ATOM 723 C C . PHE A 1 93 ? 3.053 3.192 10.171 1.00 95.19 93 PHE A C 1
ATOM 725 O O . PHE A 1 93 ? 4.257 2.986 10.046 1.00 95.19 93 PHE A O 1
ATOM 732 N N . VAL A 1 94 ? 2.365 3.998 9.355 1.00 92.56 94 VAL A N 1
ATOM 733 C CA . VAL A 1 94 ? 2.973 4.686 8.206 1.00 92.56 94 VAL A CA 1
ATOM 734 C C . VAL A 1 94 ? 4.094 5.616 8.665 1.00 92.56 94 VAL A C 1
ATOM 736 O O . VAL A 1 94 ? 5.169 5.598 8.076 1.00 92.56 94 VAL A O 1
ATOM 739 N N . GLU A 1 95 ? 3.885 6.380 9.737 1.00 90.94 95 GLU A N 1
ATOM 740 C CA . GLU A 1 95 ? 4.912 7.259 10.308 1.00 90.94 95 GLU A CA 1
ATOM 741 C C . GLU A 1 95 ? 6.159 6.481 10.751 1.00 90.94 95 GLU A C 1
ATOM 743 O O . GLU A 1 95 ? 7.270 6.839 10.364 1.00 90.94 95 GLU A O 1
ATOM 748 N N . ARG A 1 96 ? 5.994 5.375 11.491 1.00 93.00 96 ARG A N 1
ATOM 749 C CA . ARG A 1 96 ? 7.128 4.534 11.919 1.00 93.00 96 ARG A CA 1
ATOM 750 C C . ARG A 1 96 ? 7.855 3.879 10.746 1.00 93.00 96 ARG A C 1
ATOM 752 O O . ARG A 1 96 ? 9.083 3.840 10.741 1.00 93.00 96 ARG A O 1
ATOM 759 N N . ALA A 1 97 ? 7.114 3.380 9.758 1.00 89.62 97 ALA A N 1
ATOM 760 C CA . ALA A 1 97 ? 7.690 2.753 8.571 1.00 89.62 97 ALA A CA 1
ATOM 761 C C . ALA A 1 97 ? 8.471 3.758 7.707 1.00 89.62 97 ALA A C 1
ATOM 763 O O . ALA A 1 97 ? 9.468 3.394 7.100 1.00 89.62 97 ALA A O 1
ATOM 764 N N . LEU A 1 98 ? 8.060 5.031 7.679 1.00 85.31 98 LEU A N 1
ATOM 765 C CA . LEU A 1 98 ? 8.807 6.101 7.009 1.00 85.31 98 LEU A CA 1
ATOM 766 C C . LEU A 1 98 ? 10.047 6.563 7.790 1.00 85.31 98 LEU A C 1
ATOM 768 O O . LEU A 1 98 ? 10.946 7.138 7.183 1.00 85.31 98 LEU A O 1
ATOM 772 N N . ALA A 1 99 ? 10.083 6.360 9.107 1.00 85.88 99 ALA A N 1
ATOM 773 C CA . ALA A 1 99 ? 11.215 6.730 9.958 1.00 85.88 99 ALA A CA 1
ATOM 774 C C . ALA A 1 99 ? 12.291 5.635 10.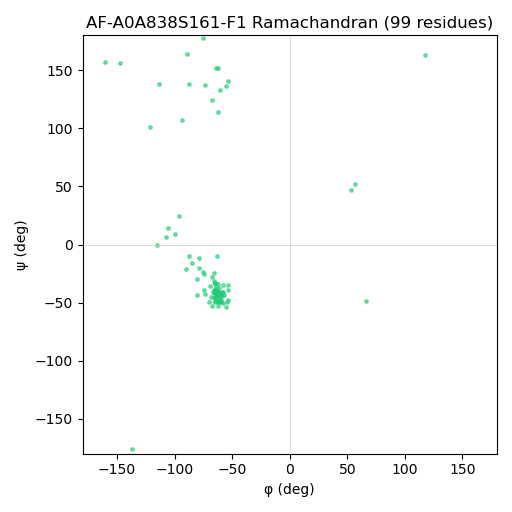060 1.00 85.88 99 ALA A C 1
ATOM 776 O O . ALA A 1 99 ? 13.357 5.879 10.616 1.00 85.88 99 ALA A O 1
ATOM 777 N N . SER A 1 100 ? 11.998 4.433 9.562 1.00 72.12 100 SER A N 1
ATOM 778 C CA . SER A 1 100 ? 12.929 3.306 9.529 1.00 72.12 100 SER A CA 1
ATOM 779 C C . SER A 1 100 ? 13.635 3.306 8.165 1.00 72.12 100 SER A C 1
ATOM 781 O O . SER A 1 100 ? 12.983 3.026 7.159 1.00 72.12 100 SER A O 1
ATOM 783 N N . ASP A 1 101 ? 14.920 3.677 8.133 1.00 55.94 101 ASP A N 1
ATOM 784 C CA . ASP A 1 101 ? 15.808 3.605 6.954 1.00 55.94 101 ASP A CA 1
ATOM 785 C C . ASP A 1 101 ? 16.687 2.346 7.000 1.00 55.94 101 ASP A C 1
ATOM 787 O O . ASP A 1 101 ? 17.283 2.075 8.071 1.00 55.94 101 ASP A O 1
#
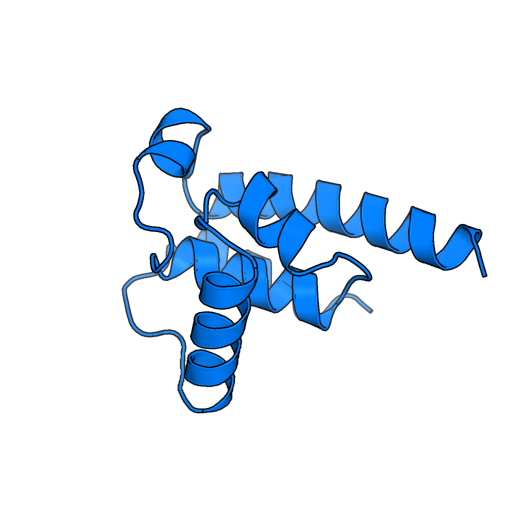
Radius of gyration: 12.72 Å; Cα contacts (8 Å, |Δi|>4): 1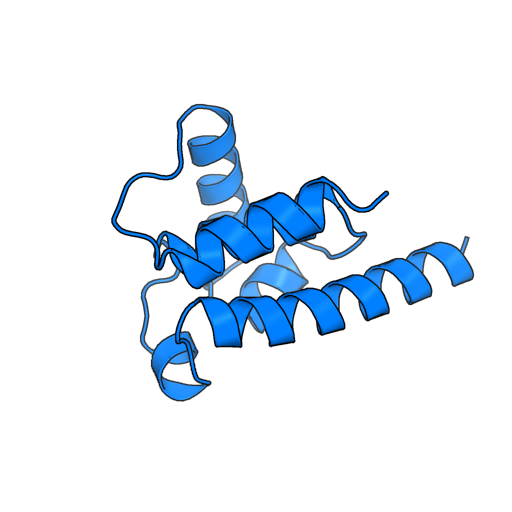04; chains: 1; bounding box: 36×27×28 Å